Protein AF-A0ABD1URL4-F1 (afdb_monomer_lite)

Foldseek 3Di:
DDDDDDPPPPPPDDDPDDDDPPPDDDPPDPPPDDDPPDPDDDPDDDDDDPPPPPPVVVPPVVVVVVVVVVVVLVVFVVLLVVVLVPDDPVVNVVLVPDDTPVSSVVVVCVVVVVVLVVQLVVLVVCLVPAADDPVDDPVVSVVVNVVSVVSCVVSVHDDDPVRSVVSVVVRYDDD

Secondary structure (DSSP, 8-state):
--PPP-------PPPS-----------------PPP---------------SSTTTHHHHHHHHHHHHHHHHHHHHHHHHHHHHHHS-HHHHHHHTT--SHHHHHHHHHHHHHHHHHHHHHHHHHHHHH----TTS-HHHHHHHHHHHHHHHHHTT----HHHHHHHHHHTSPP-

Radius of gyration: 33.65 Å; chains: 1; bounding box: 67×56×102 Å

Structure (mmCIF, N/CA/C/O backbone):
data_AF-A0ABD1URL4-F1
#
_entry.id   AF-A0ABD1URL4-F1
#
loop_
_atom_site.group_PDB
_atom_site.id
_atom_site.type_symbol
_atom_site.label_atom_id
_atom_site.label_alt_id
_atom_site.label_comp_id
_atom_site.label_asym_id
_atom_site.label_entity_id
_atom_site.label_seq_id
_atom_site.pdbx_PDB_ins_code
_atom_site.Cartn_x
_atom_site.Cartn_y
_atom_site.Cartn_z
_atom_site.occupancy
_atom_site.B_iso_or_equiv
_atom_site.auth_seq_id
_atom_site.auth_comp_id
_atom_site.auth_asym_id
_atom_site.auth_atom_id
_atom_site.pdbx_PDB_model_num
ATOM 1 N N . MET A 1 1 ? -45.016 31.476 12.967 1.00 44.66 1 MET A N 1
ATOM 2 C CA . MET A 1 1 ? -45.401 31.263 11.559 1.00 44.66 1 MET A CA 1
ATOM 3 C C . MET A 1 1 ? -44.751 32.367 10.741 1.00 44.66 1 MET A C 1
ATOM 5 O O . MET A 1 1 ? -45.291 33.458 10.690 1.00 44.66 1 MET A O 1
ATOM 9 N N . ALA A 1 2 ? -43.539 32.111 10.254 1.00 42.69 2 ALA A N 1
ATOM 10 C CA . ALA A 1 2 ? -42.833 32.838 9.197 1.00 42.69 2 ALA A CA 1
ATOM 11 C C . ALA A 1 2 ? -41.512 32.082 9.017 1.00 42.69 2 ALA A C 1
ATOM 13 O O . ALA A 1 2 ? -40.646 32.100 9.885 1.00 42.69 2 ALA A O 1
ATOM 14 N N . THR A 1 3 ? -41.481 31.262 7.979 1.00 42.12 3 THR A N 1
ATOM 15 C CA . THR A 1 3 ? -40.363 30.435 7.538 1.00 42.12 3 THR A CA 1
ATOM 16 C C . THR A 1 3 ? -39.461 31.284 6.652 1.00 42.12 3 THR A C 1
ATOM 18 O O . THR A 1 3 ? -39.917 31.705 5.590 1.00 42.12 3 THR A O 1
ATOM 21 N N . ASP A 1 4 ? -38.209 31.493 7.045 1.00 46.09 4 ASP A N 1
ATOM 22 C CA . ASP A 1 4 ? -37.176 31.973 6.127 1.00 46.09 4 ASP A CA 1
ATOM 23 C C . ASP A 1 4 ? -36.486 30.758 5.482 1.00 46.09 4 ASP A C 1
ATOM 25 O O . ASP A 1 4 ? -36.009 29.877 6.207 1.00 46.09 4 ASP A O 1
ATOM 29 N N . PRO A 1 5 ? -36.438 30.651 4.142 1.00 49.88 5 PRO A N 1
ATOM 30 C CA . PRO A 1 5 ? -35.667 29.616 3.474 1.00 49.88 5 PRO A CA 1
ATOM 31 C C . PRO A 1 5 ? -34.192 30.032 3.413 1.00 49.88 5 PRO A C 1
ATOM 33 O O . PRO A 1 5 ? -33.842 31.083 2.878 1.00 49.88 5 PRO A O 1
ATOM 36 N N . ILE A 1 6 ? -33.316 29.181 3.944 1.00 41.03 6 ILE A N 1
ATOM 37 C CA . ILE A 1 6 ? -31.874 29.267 3.717 1.00 41.03 6 ILE A CA 1
ATOM 38 C C . ILE A 1 6 ? -31.632 28.947 2.238 1.00 41.03 6 ILE A C 1
ATOM 40 O O . ILE A 1 6 ? -31.784 27.806 1.806 1.00 41.03 6 ILE A O 1
ATOM 44 N N . THR A 1 7 ? -31.275 29.963 1.455 1.00 43.19 7 THR A N 1
ATOM 45 C CA . THR A 1 7 ? -30.732 29.791 0.105 1.00 43.19 7 THR A CA 1
ATOM 46 C C . THR A 1 7 ? -29.349 29.159 0.226 1.00 43.19 7 THR A C 1
ATOM 48 O O . THR A 1 7 ? -28.366 29.826 0.546 1.00 43.19 7 THR A O 1
ATOM 51 N N . GLU A 1 8 ? -29.280 27.855 -0.002 1.00 43.75 8 GLU A N 1
ATOM 52 C CA . GLU A 1 8 ? -28.040 27.099 -0.105 1.00 43.75 8 GLU A CA 1
ATOM 53 C C . GLU A 1 8 ? -27.345 27.478 -1.424 1.00 43.75 8 GLU A C 1
ATOM 55 O O . GLU A 1 8 ? -27.736 27.057 -2.514 1.00 43.75 8 GLU A O 1
ATOM 60 N N . VAL A 1 9 ? -26.332 28.344 -1.351 1.00 42.81 9 VAL A N 1
ATOM 61 C CA . VAL A 1 9 ? -25.452 28.617 -2.491 1.00 42.81 9 VAL A CA 1
ATOM 62 C C . VAL A 1 9 ? -24.494 27.436 -2.604 1.00 42.81 9 VAL A C 1
ATOM 64 O O . VAL A 1 9 ? -23.456 27.396 -1.947 1.00 42.81 9 VAL A O 1
ATOM 67 N N . VAL A 1 10 ? -24.852 26.455 -3.432 1.00 41.66 10 VAL A N 1
ATOM 68 C CA . VAL A 1 10 ? -23.934 25.400 -3.874 1.00 41.66 10 VAL A CA 1
ATOM 69 C C . VAL A 1 10 ? -22.807 26.066 -4.663 1.00 41.66 10 VAL A C 1
ATOM 71 O O . VAL A 1 10 ? -22.932 26.365 -5.852 1.00 41.66 10 VAL A O 1
ATOM 74 N N . ALA A 1 11 ? -21.686 26.319 -3.990 1.00 39.12 11 ALA A N 1
ATOM 75 C CA . ALA A 1 11 ? -20.425 26.607 -4.647 1.00 39.12 11 ALA A CA 1
ATOM 76 C C . ALA A 1 11 ? -19.996 25.336 -5.390 1.00 39.12 11 ALA A C 1
ATOM 78 O O . ALA A 1 11 ? -19.437 24.405 -4.814 1.00 39.12 11 ALA A O 1
ATOM 79 N N . THR A 1 12 ? -20.313 25.280 -6.681 1.00 41.09 12 THR A N 1
ATOM 80 C CA . THR A 1 12 ? -19.797 24.245 -7.575 1.00 41.09 12 THR A CA 1
ATOM 81 C C . THR A 1 12 ? -18.296 24.473 -7.698 1.00 41.09 12 THR A C 1
ATOM 83 O O . THR A 1 12 ? -17.859 25.430 -8.333 1.00 41.09 12 THR A O 1
ATOM 86 N N . VAL A 1 13 ? -17.502 23.627 -7.045 1.00 42.53 13 VAL A N 1
ATOM 87 C CA . VAL A 1 13 ? -16.048 23.600 -7.218 1.00 42.53 13 VAL A CA 1
ATOM 88 C C . VAL A 1 13 ? -15.776 23.134 -8.654 1.00 42.53 13 VAL A C 1
ATOM 90 O O . VAL A 1 13 ? -16.181 22.022 -9.001 1.00 42.53 13 VAL A O 1
ATOM 93 N N . PRO A 1 14 ? -15.142 23.940 -9.525 1.00 39.12 14 PRO A N 1
ATOM 94 C CA . PRO A 1 14 ? -14.799 23.475 -10.859 1.00 39.12 14 PRO A CA 1
ATOM 95 C C . PRO A 1 14 ? -13.737 22.377 -10.745 1.00 39.12 14 PRO A C 1
ATOM 97 O O . PRO A 1 14 ? -12.665 22.569 -10.171 1.00 39.12 14 PRO A O 1
ATOM 100 N N . SER A 1 15 ? -14.074 21.203 -11.274 1.00 42.81 15 SER A N 1
ATOM 101 C CA . SER A 1 15 ? -13.187 20.048 -11.387 1.00 42.81 15 SER A CA 1
ATOM 102 C C . SER A 1 15 ? -11.931 20.417 -12.197 1.00 42.81 15 SER A C 1
ATOM 104 O O . SER A 1 15 ? -12.071 21.026 -13.261 1.00 42.81 15 SER A O 1
ATOM 106 N N . PRO A 1 16 ? -10.707 20.061 -11.764 1.00 42.44 16 PRO A N 1
ATOM 107 C CA . PRO A 1 16 ? -9.495 20.303 -12.533 1.00 42.44 16 PRO A CA 1
ATOM 108 C C . PRO A 1 16 ? -9.307 19.162 -13.532 1.00 42.44 16 PRO A C 1
ATOM 110 O O . PRO A 1 16 ? -8.398 18.348 -13.410 1.00 42.44 16 PRO A O 1
ATOM 113 N N . PHE A 1 17 ? -10.195 19.064 -14.514 1.00 43.69 17 PHE A N 1
ATOM 114 C CA . PHE A 1 17 ? -9.985 18.174 -15.643 1.00 43.69 17 PHE A CA 1
ATOM 115 C C . PHE A 1 17 ? -10.351 18.892 -16.934 1.00 43.69 17 PHE A C 1
ATOM 117 O O . PHE A 1 17 ? -11.358 19.586 -17.015 1.00 43.69 17 PHE A O 1
ATOM 124 N N . VAL A 1 18 ? -9.518 18.646 -17.944 1.00 41.44 18 VAL A N 1
ATOM 125 C CA . VAL A 1 18 ? -9.614 19.099 -19.339 1.00 41.44 18 VAL A CA 1
ATOM 126 C C . VAL A 1 18 ? -8.937 20.440 -19.646 1.00 41.44 18 VAL A C 1
ATOM 128 O O . VAL A 1 18 ? -9.564 21.475 -19.834 1.00 41.44 18 VAL A O 1
ATOM 131 N N . ASN A 1 19 ? -7.616 20.377 -19.824 1.00 38.88 19 ASN A N 1
ATOM 132 C CA . ASN A 1 19 ? -7.045 20.642 -21.149 1.00 38.88 19 ASN A CA 1
ATOM 133 C C . ASN A 1 19 ? -5.634 20.051 -21.247 1.00 38.88 19 ASN A C 1
ATOM 135 O O . ASN A 1 19 ? -4.626 20.730 -21.074 1.00 38.88 19 ASN A O 1
ATOM 139 N N . GLN A 1 20 ? -5.564 18.755 -21.540 1.00 38.09 20 GLN A N 1
ATOM 140 C CA . GLN A 1 20 ? -4.409 18.210 -22.237 1.00 38.09 20 GLN A CA 1
ATOM 141 C C . GLN A 1 20 ? -4.843 17.979 -23.673 1.00 38.09 20 GLN A C 1
ATOM 143 O O . GLN A 1 20 ? -5.715 17.159 -23.954 1.00 38.09 20 GLN A O 1
ATOM 148 N N . THR A 1 21 ? -4.250 18.763 -24.564 1.00 42.16 21 THR A N 1
ATOM 149 C CA . THR A 1 21 ? -4.262 18.547 -26.001 1.00 42.16 21 THR A CA 1
ATOM 150 C C . THR A 1 21 ? -3.931 17.084 -26.259 1.00 42.16 21 THR A C 1
ATOM 152 O O . THR A 1 21 ? -2.798 16.649 -26.059 1.00 42.16 21 THR A O 1
ATOM 155 N N . VAL A 1 22 ? -4.935 16.315 -26.676 1.00 41.31 22 VAL A N 1
ATOM 156 C CA . VAL A 1 22 ? -4.729 14.994 -27.257 1.00 41.31 22 VAL A CA 1
ATOM 157 C C . VAL A 1 22 ? -3.865 15.235 -28.486 1.00 41.31 22 VAL A C 1
ATOM 159 O O . VAL A 1 22 ? -4.331 15.794 -29.478 1.00 41.31 22 VAL A O 1
ATOM 162 N N . ALA A 1 23 ? -2.584 14.876 -28.408 1.00 41.62 23 ALA A N 1
ATOM 163 C CA . ALA A 1 23 ? -1.772 14.714 -29.597 1.00 41.62 23 ALA A CA 1
ATOM 164 C C . ALA A 1 23 ? -2.448 13.613 -30.418 1.00 41.62 23 ALA A C 1
ATOM 166 O O . ALA A 1 23 ? -2.386 12.429 -30.090 1.00 41.62 23 ALA A O 1
ATOM 167 N N . GLN A 1 24 ? -3.205 14.047 -31.418 1.00 43.34 24 GLN A N 1
ATOM 168 C CA . GLN A 1 24 ? -3.926 13.198 -32.342 1.00 43.34 24 GLN A CA 1
ATOM 169 C C . GLN A 1 24 ? -2.902 12.272 -33.000 1.00 43.34 24 GLN A C 1
ATOM 171 O O . GLN A 1 24 ? -1.999 12.730 -33.700 1.00 43.34 24 GLN A O 1
ATOM 176 N N . VAL A 1 25 ? -3.016 10.971 -32.744 1.00 44.66 25 VAL A N 1
ATOM 177 C CA . VAL A 1 25 ? -2.255 9.966 -33.486 1.00 44.66 25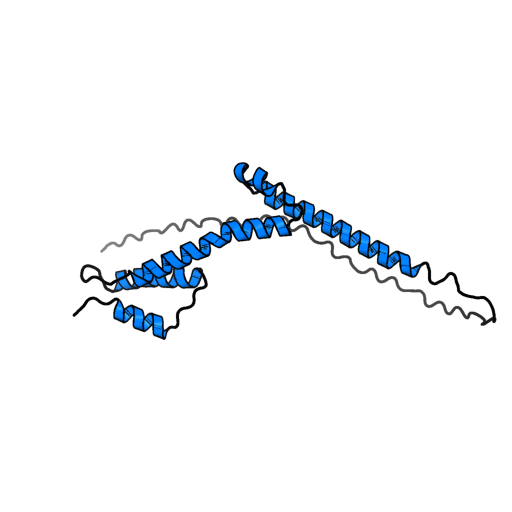 VAL A CA 1
ATOM 178 C C . VAL A 1 25 ? -2.673 10.116 -34.954 1.00 44.66 25 VAL A C 1
ATOM 180 O O . VAL A 1 25 ? -3.877 10.058 -35.227 1.00 44.66 25 VAL A O 1
ATOM 183 N N . PRO A 1 26 ? -1.755 10.351 -35.910 1.00 41.97 26 PRO A N 1
ATOM 184 C CA . PRO A 1 26 ? -2.147 10.422 -37.305 1.00 41.97 26 PRO A CA 1
ATOM 185 C C . PRO A 1 26 ? -2.708 9.061 -37.721 1.00 41.97 26 PRO A C 1
ATOM 187 O O . PRO A 1 26 ? -2.008 8.049 -37.705 1.00 41.97 26 PRO A O 1
ATOM 190 N N . SER A 1 27 ? -3.991 9.038 -38.085 1.00 45.16 27 SER A N 1
ATOM 191 C CA . SER A 1 27 ? -4.577 7.928 -38.825 1.00 45.16 27 SER A CA 1
ATOM 192 C C . SER A 1 27 ? -3.921 7.919 -40.202 1.00 45.16 27 SER A C 1
ATOM 194 O O . SER A 1 27 ? -4.192 8.782 -41.038 1.00 45.16 27 SER A O 1
ATOM 196 N N . PHE A 1 28 ? -3.004 6.981 -40.428 1.00 42.84 28 PHE A N 1
ATOM 197 C CA . PHE A 1 28 ? -2.491 6.725 -41.764 1.00 42.84 28 PHE A CA 1
ATOM 198 C C . PHE A 1 28 ? -3.606 6.053 -42.562 1.00 42.84 28 PHE A C 1
ATOM 200 O O . PHE A 1 28 ? -3.859 4.856 -42.428 1.00 42.84 28 PHE A O 1
ATOM 207 N N . ALA A 1 29 ? -4.297 6.846 -43.380 1.00 40.94 29 ALA A N 1
ATOM 208 C CA . ALA A 1 29 ? -5.127 6.324 -44.447 1.00 40.94 29 ALA A CA 1
ATOM 209 C C . ALA A 1 29 ? -4.252 5.414 -45.322 1.00 40.94 29 ALA A C 1
ATOM 211 O O . ALA A 1 29 ? -3.288 5.867 -45.944 1.00 40.94 29 ALA A O 1
ATOM 212 N N . ALA A 1 30 ? -4.573 4.121 -45.347 1.00 40.81 30 ALA A N 1
ATOM 213 C CA . ALA A 1 30 ? -3.991 3.187 -46.292 1.00 40.81 30 ALA A CA 1
ATOM 214 C C . ALA A 1 30 ? -4.355 3.664 -47.704 1.00 40.81 30 ALA A C 1
ATOM 216 O O . ALA A 1 30 ? -5.492 3.517 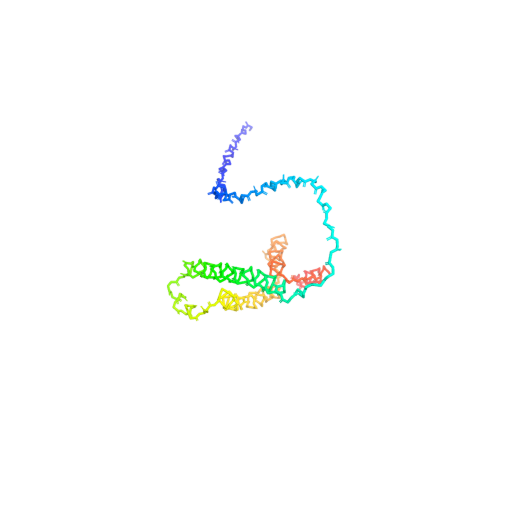-48.153 1.00 40.81 30 ALA A O 1
ATOM 217 N N . THR A 1 31 ? -3.397 4.275 -48.398 1.00 38.31 31 THR A N 1
ATOM 218 C CA . THR A 1 31 ? -3.539 4.547 -49.827 1.00 38.31 31 THR A CA 1
ATOM 219 C C . THR A 1 31 ? -3.488 3.195 -50.526 1.00 38.31 31 THR A C 1
ATOM 221 O O . THR A 1 31 ? -2.435 2.565 -50.596 1.00 38.31 31 THR A O 1
ATOM 224 N N . GLN A 1 32 ? -4.641 2.706 -50.985 1.00 41.12 32 GLN A N 1
ATOM 225 C CA . GLN A 1 32 ? -4.699 1.542 -51.862 1.00 41.12 32 GLN A CA 1
ATOM 226 C C . GLN A 1 32 ? -4.098 1.931 -53.213 1.00 41.12 32 GLN A C 1
ATOM 228 O O . GLN A 1 32 ? -4.763 2.530 -54.057 1.00 41.12 32 GLN A O 1
ATOM 233 N N . THR A 1 33 ? -2.830 1.590 -53.421 1.00 37.84 33 THR A N 1
ATOM 234 C CA . THR A 1 33 ? -2.238 1.575 -54.756 1.00 37.84 33 THR A CA 1
ATOM 235 C C . THR A 1 33 ? -2.796 0.365 -55.494 1.00 37.84 33 THR A C 1
ATOM 237 O O . THR A 1 33 ? -2.437 -0.777 -55.214 1.00 37.84 33 THR A O 1
ATOM 240 N N . VAL A 1 34 ? -3.704 0.620 -56.431 1.00 44.16 34 VAL A N 1
ATOM 241 C CA . VAL A 1 34 ? -4.178 -0.368 -57.401 1.00 44.16 34 VAL A CA 1
ATOM 242 C C . VAL A 1 34 ? -2.985 -0.788 -58.265 1.00 44.16 34 VAL A C 1
ATOM 244 O O . VAL A 1 34 ? -2.408 0.035 -58.974 1.00 44.16 34 VAL A O 1
ATOM 247 N N . ALA A 1 35 ? -2.589 -2.060 -58.194 1.00 44.56 35 ALA A N 1
ATOM 248 C CA . ALA A 1 35 ? -1.590 -2.622 -59.097 1.00 44.56 35 ALA A CA 1
ATOM 249 C C . ALA A 1 35 ? -2.176 -2.717 -60.520 1.00 44.56 35 ALA A C 1
ATOM 251 O O . ALA A 1 35 ? -3.292 -3.222 -60.674 1.00 44.56 35 ALA A O 1
ATOM 252 N N . PRO A 1 36 ? -1.465 -2.285 -61.577 1.00 38.56 36 PRO A N 1
ATOM 253 C CA . PRO A 1 36 ? -1.915 -2.540 -62.934 1.00 38.56 36 PRO A CA 1
ATOM 254 C C . PRO A 1 36 ? -1.771 -4.037 -63.216 1.00 38.56 36 PRO A C 1
ATOM 256 O O . PRO A 1 36 ? -0.673 -4.594 -63.173 1.00 38.56 36 PRO A O 1
ATOM 259 N N . THR A 1 37 ? -2.885 -4.704 -63.510 1.00 46.44 37 THR A N 1
ATOM 260 C CA . THR A 1 37 ? -2.902 -6.081 -64.012 1.00 46.44 37 THR A CA 1
ATOM 261 C C . THR A 1 37 ? -2.386 -6.082 -65.453 1.00 46.44 37 THR A C 1
ATOM 263 O O . THR A 1 37 ? -3.145 -6.127 -66.415 1.00 46.44 37 THR A O 1
ATOM 266 N N . GLY A 1 38 ? -1.070 -5.960 -65.613 1.00 40.19 38 GLY A N 1
ATOM 267 C CA . GLY A 1 38 ? -0.381 -6.192 -66.873 1.00 40.19 38 GLY A CA 1
ATOM 268 C C . GLY A 1 38 ? -0.033 -7.669 -66.979 1.00 40.19 38 GLY A C 1
ATOM 269 O O . GLY A 1 38 ? 0.881 -8.139 -66.309 1.00 40.19 38 GLY A O 1
ATOM 270 N N . HIS A 1 39 ? -0.761 -8.409 -67.812 1.00 43.22 39 HIS A N 1
ATOM 271 C CA . HIS A 1 39 ? -0.368 -9.753 -68.222 1.00 43.22 39 HIS A CA 1
ATOM 272 C C . HIS A 1 39 ? 0.954 -9.649 -69.003 1.00 43.22 39 HIS A C 1
ATOM 274 O O . HIS A 1 39 ? 0.958 -9.322 -70.188 1.00 43.22 39 HIS A O 1
ATOM 280 N N . VAL A 1 40 ? 2.086 -9.898 -68.343 1.00 38.06 40 VAL A N 1
ATOM 281 C CA . VAL A 1 40 ? 3.370 -10.117 -69.018 1.00 38.06 40 VAL A CA 1
ATOM 282 C C . VAL A 1 40 ? 3.582 -11.620 -69.097 1.00 38.06 40 VAL A C 1
ATOM 284 O O . VAL A 1 40 ? 3.936 -12.275 -68.120 1.00 38.06 40 VAL A O 1
ATOM 287 N N . THR A 1 41 ? 3.329 -12.190 -70.271 1.00 38.16 41 THR A N 1
ATOM 288 C CA . THR A 1 41 ? 3.787 -13.539 -70.607 1.00 38.16 41 THR A CA 1
ATOM 289 C C . THR A 1 41 ? 5.311 -13.539 -70.685 1.00 38.16 41 THR A C 1
ATOM 291 O O . THR A 1 41 ? 5.886 -12.959 -71.604 1.00 38.16 41 THR A O 1
ATOM 294 N N . VAL A 1 42 ? 5.959 -14.198 -69.724 1.00 37.28 42 VAL A N 1
ATOM 295 C CA . VAL A 1 42 ? 7.391 -14.517 -69.771 1.00 37.28 42 VAL A CA 1
ATOM 296 C C . VAL A 1 42 ? 7.551 -15.852 -70.510 1.00 37.28 42 VAL A C 1
ATOM 298 O O . VAL A 1 42 ? 6.935 -16.835 -70.092 1.00 37.28 42 VAL A O 1
ATOM 301 N N . PRO A 1 43 ? 8.347 -15.945 -71.591 1.00 41.75 43 PRO A N 1
ATOM 302 C CA . PRO A 1 43 ? 8.702 -17.240 -72.146 1.00 41.75 43 PRO A CA 1
ATOM 303 C C . PRO A 1 43 ? 9.671 -17.930 -71.182 1.00 41.75 43 PRO A C 1
ATOM 305 O O . PRO A 1 43 ? 10.712 -17.382 -70.817 1.00 41.75 43 PRO A O 1
ATOM 308 N N . VAL A 1 44 ? 9.315 -19.140 -70.755 1.00 40.81 44 VAL A N 1
ATOM 309 C CA . VAL A 1 44 ? 10.184 -20.004 -69.954 1.00 40.81 44 VAL A CA 1
ATOM 310 C C . VAL A 1 44 ? 11.367 -20.409 -70.829 1.00 40.81 44 VAL A C 1
ATOM 312 O O . VAL A 1 44 ? 11.219 -21.247 -71.715 1.00 40.81 44 VAL A O 1
ATOM 315 N N . ASN A 1 45 ? 12.538 -19.822 -70.584 1.00 39.78 45 ASN A N 1
ATOM 316 C CA . ASN A 1 45 ? 13.795 -20.348 -71.096 1.00 39.78 45 ASN A CA 1
ATOM 317 C C . ASN A 1 45 ? 14.621 -20.894 -69.930 1.00 39.78 45 ASN A C 1
ATOM 319 O O . ASN A 1 45 ? 14.777 -20.252 -68.892 1.00 39.78 45 ASN A O 1
ATOM 323 N N . HIS A 1 46 ? 15.048 -22.140 -70.095 1.00 44.56 46 HIS A N 1
ATOM 324 C CA . HIS A 1 46 ? 15.798 -22.912 -69.120 1.00 44.56 46 HIS A CA 1
ATOM 325 C C . HIS A 1 46 ? 17.210 -22.343 -68.949 1.00 44.56 46 HIS A C 1
ATOM 327 O O . HIS A 1 46 ? 17.943 -22.213 -69.924 1.00 44.56 46 HIS A O 1
ATOM 333 N N . GLY A 1 47 ? 17.607 -22.140 -67.690 1.00 45.56 47 GLY A N 1
ATOM 334 C CA . GLY A 1 47 ? 19.007 -22.173 -67.275 1.00 45.56 47 GLY A CA 1
ATOM 335 C C . GLY A 1 47 ? 19.636 -20.828 -66.932 1.00 45.56 47 GLY A C 1
ATOM 336 O O . GLY A 1 47 ? 20.449 -20.340 -67.698 1.00 45.56 47 GLY A O 1
ATOM 337 N N . GLU A 1 48 ? 19.365 -20.304 -65.732 1.00 44.09 48 GLU A N 1
ATOM 338 C CA . GLU A 1 48 ? 20.375 -19.585 -64.941 1.00 44.09 48 GLU A CA 1
ATOM 339 C C . GLU A 1 48 ? 19.986 -19.556 -63.447 1.00 44.09 48 GLU A C 1
ATOM 341 O O . GLU A 1 48 ? 18.823 -19.438 -63.067 1.00 44.09 48 GLU A O 1
ATOM 346 N N . LYS A 1 49 ? 20.987 -19.777 -62.595 1.00 49.31 49 LYS A N 1
ATOM 347 C CA . LYS A 1 49 ? 20.927 -20.072 -61.153 1.00 49.31 49 LYS A CA 1
ATOM 348 C C . LYS A 1 49 ? 20.522 -18.838 -60.312 1.00 49.31 49 LYS A C 1
ATOM 350 O O . LYS A 1 49 ? 21.207 -17.821 -60.419 1.00 49.31 49 LYS A O 1
ATOM 355 N N . PRO A 1 50 ? 19.526 -18.891 -59.398 1.00 42.81 50 PRO A N 1
ATOM 356 C CA . PRO A 1 50 ? 19.154 -17.737 -58.580 1.00 42.81 50 PRO A CA 1
ATOM 357 C C . PRO A 1 50 ? 19.881 -17.770 -57.227 1.00 42.81 50 PRO A C 1
ATOM 359 O O . PRO A 1 50 ? 19.271 -17.974 -56.185 1.00 42.81 50 PRO A O 1
ATOM 362 N N . GLU A 1 51 ? 21.199 -17.566 -57.210 1.00 48.84 51 GLU A N 1
ATOM 363 C CA . GLU A 1 51 ? 21.930 -17.420 -55.934 1.00 48.84 51 GLU A CA 1
ATOM 364 C C . GLU A 1 51 ? 21.891 -15.997 -55.356 1.00 48.84 51 GLU A C 1
ATOM 366 O O . GLU A 1 51 ? 22.312 -15.789 -54.225 1.00 48.84 51 GLU A O 1
ATOM 371 N N . LYS A 1 52 ? 21.332 -15.015 -56.075 1.00 46.78 52 LYS A N 1
ATOM 372 C CA . LYS A 1 52 ? 21.290 -13.613 -55.616 1.00 46.78 52 LYS A CA 1
ATOM 373 C C . LYS A 1 52 ? 19.968 -13.155 -54.993 1.00 46.78 52 LYS A C 1
ATOM 375 O O . LYS A 1 52 ? 19.889 -12.029 -54.517 1.00 46.78 52 LYS A O 1
ATOM 380 N N . PHE A 1 53 ? 18.936 -14.000 -54.962 1.00 34.81 53 PHE A N 1
ATOM 381 C CA . PHE A 1 53 ? 17.608 -13.587 -54.479 1.00 34.81 53 PHE A CA 1
ATOM 382 C C . PHE A 1 53 ? 17.417 -13.713 -52.956 1.00 34.81 53 PHE A C 1
ATOM 384 O O . PHE A 1 53 ? 16.516 -13.095 -52.399 1.00 34.81 53 PHE A O 1
ATOM 391 N N . ASN A 1 54 ? 18.291 -14.450 -52.262 1.00 45.47 54 ASN A N 1
ATOM 392 C CA . ASN A 1 54 ? 18.145 -14.725 -50.825 1.00 45.47 54 ASN A CA 1
A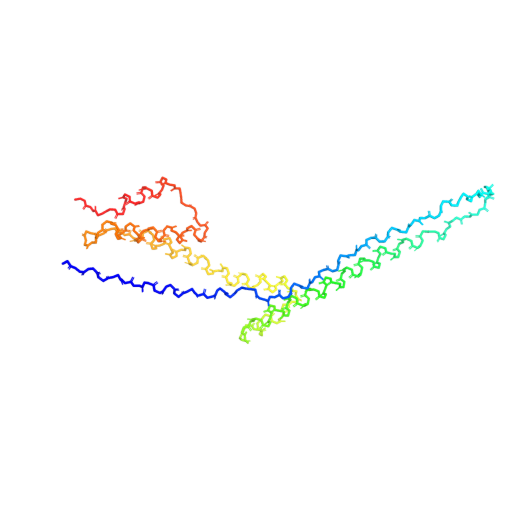TOM 393 C C . ASN A 1 54 ? 18.840 -13.706 -49.904 1.00 45.47 54 ASN A C 1
ATOM 395 O O . ASN A 1 54 ? 18.742 -13.821 -48.684 1.00 45.47 54 ASN A O 1
ATOM 399 N N . GLU A 1 55 ? 19.535 -12.710 -50.455 1.00 46.19 55 GLU A N 1
ATOM 400 C CA . GLU A 1 55 ? 20.278 -11.724 -49.656 1.00 46.19 55 GLU A CA 1
ATOM 401 C C . GLU A 1 55 ? 19.468 -10.442 -49.382 1.00 46.19 55 GLU A C 1
ATOM 403 O O . GLU A 1 55 ? 19.680 -9.782 -48.368 1.00 46.19 55 GLU A O 1
ATOM 408 N N . PHE A 1 56 ? 18.455 -10.143 -50.206 1.00 40.50 56 PHE A N 1
ATOM 409 C CA . PHE A 1 56 ? 17.627 -8.937 -50.062 1.00 40.50 56 PHE A CA 1
ATOM 410 C C . PHE A 1 56 ? 16.572 -9.035 -48.948 1.00 40.50 56 PHE A C 1
ATOM 412 O O . PHE A 1 56 ? 16.375 -8.075 -48.210 1.00 40.50 56 PHE A O 1
ATOM 419 N N . GLN A 1 57 ? 15.948 -10.201 -48.741 1.00 50.78 57 GLN A N 1
ATOM 420 C CA . GLN A 1 57 ? 14.900 -10.345 -47.713 1.00 50.78 57 GLN A CA 1
ATOM 421 C C . GLN A 1 57 ? 15.434 -10.544 -46.285 1.00 50.78 57 GLN A C 1
ATOM 423 O O . GLN A 1 57 ? 14.694 -10.386 -45.316 1.00 50.78 57 GLN A O 1
ATOM 428 N N . LYS A 1 58 ? 16.730 -10.842 -46.117 1.00 42.72 58 LYS A N 1
ATOM 429 C CA . LYS A 1 58 ? 17.358 -10.975 -44.790 1.00 42.72 58 LYS A CA 1
ATOM 430 C C . LYS A 1 58 ? 17.741 -9.618 -44.174 1.00 42.72 58 LYS A C 1
ATOM 432 O O . LYS A 1 58 ? 17.926 -9.532 -42.961 1.00 42.72 58 LYS A O 1
ATOM 437 N N . GLY A 1 59 ? 17.840 -8.565 -44.991 1.00 50.25 59 GLY A N 1
ATOM 438 C CA . GLY A 1 59 ? 18.179 -7.206 -44.555 1.00 50.25 59 GLY A CA 1
ATOM 439 C C . GLY A 1 59 ? 16.998 -6.429 -43.965 1.00 50.25 59 GLY A C 1
ATOM 440 O O . GLY A 1 59 ? 17.157 -5.760 -42.949 1.00 50.25 59 GLY A O 1
ATOM 441 N N . GLU A 1 60 ? 15.800 -6.558 -44.540 1.00 51.97 60 GLU A N 1
ATOM 442 C CA . GLU A 1 60 ? 14.626 -5.749 -44.165 1.00 51.97 60 GLU A CA 1
ATOM 443 C C . GLU A 1 60 ? 14.077 -6.091 -42.771 1.00 51.97 60 GLU A C 1
ATOM 445 O O . GLU A 1 60 ? 13.830 -5.195 -41.962 1.00 51.97 60 GLU A O 1
ATOM 450 N N . GLY A 1 61 ? 13.985 -7.384 -42.435 1.00 59.09 61 GLY A N 1
ATOM 451 C CA . GLY A 1 61 ? 13.588 -7.826 -41.091 1.00 59.09 61 GLY A CA 1
ATOM 452 C C . GLY A 1 61 ? 14.581 -7.411 -39.998 1.00 59.09 61 GLY A C 1
ATOM 453 O O . GLY A 1 61 ? 14.193 -7.201 -38.850 1.00 59.09 61 GLY A O 1
ATOM 454 N N . ASN A 1 62 ? 15.855 -7.228 -40.358 1.00 67.56 62 ASN A N 1
ATOM 455 C CA . ASN A 1 62 ? 16.895 -6.768 -39.442 1.00 67.56 62 ASN A CA 1
ATOM 456 C C . ASN A 1 62 ? 16.806 -5.244 -39.217 1.00 67.56 62 ASN A C 1
ATOM 458 O O . ASN A 1 62 ? 16.943 -4.779 -38.091 1.00 67.56 62 ASN A O 1
ATOM 462 N N . ILE A 1 63 ? 16.488 -4.465 -40.260 1.00 79.19 63 ILE A N 1
ATOM 463 C CA . ILE A 1 63 ? 16.313 -3.003 -40.173 1.00 79.19 63 ILE A CA 1
ATOM 464 C C . ILE A 1 63 ? 15.075 -2.639 -39.341 1.00 79.19 63 ILE A C 1
ATOM 466 O O . ILE A 1 63 ? 15.152 -1.771 -38.470 1.00 79.19 63 ILE A O 1
ATOM 470 N N . GLN A 1 64 ? 13.943 -3.322 -39.551 1.00 84.50 64 GLN A N 1
ATOM 471 C CA . GLN A 1 64 ? 12.720 -3.065 -38.782 1.00 84.50 64 GLN A CA 1
ATOM 472 C C . GLN A 1 64 ? 12.893 -3.417 -37.296 1.00 84.50 64 GLN A C 1
ATOM 474 O O . GLN A 1 64 ? 12.460 -2.659 -36.428 1.00 84.50 64 GLN A O 1
ATOM 479 N N . ALA A 1 65 ? 13.560 -4.534 -36.993 1.00 82.81 65 ALA A N 1
ATOM 480 C CA . ALA A 1 65 ? 13.856 -4.930 -35.618 1.00 82.81 65 ALA A CA 1
ATOM 481 C C . ALA A 1 65 ? 14.796 -3.933 -34.919 1.00 82.81 65 ALA A C 1
ATOM 483 O O . ALA A 1 65 ? 14.557 -3.568 -33.770 1.00 82.81 65 ALA A O 1
ATOM 484 N N . VAL A 1 66 ? 15.829 -3.442 -35.614 1.00 86.31 66 VAL A N 1
ATOM 485 C CA . VAL A 1 66 ? 16.737 -2.410 -35.086 1.00 86.31 66 VAL A CA 1
ATOM 486 C C . VAL A 1 66 ? 15.985 -1.108 -34.806 1.00 86.31 66 VAL A C 1
ATOM 488 O O . VAL A 1 66 ? 16.100 -0.570 -33.705 1.00 86.31 66 VAL A O 1
ATOM 491 N N . SER A 1 67 ? 15.145 -0.654 -35.740 1.00 91.69 67 SER A N 1
ATOM 492 C CA . SER A 1 67 ? 14.323 0.550 -35.562 1.00 91.69 67 SER A CA 1
ATOM 493 C C . SER A 1 67 ? 13.361 0.428 -34.373 1.00 91.69 67 SER A C 1
ATOM 495 O O . SER A 1 67 ? 13.245 1.354 -33.570 1.00 91.69 67 SER A O 1
ATOM 497 N N . ALA A 1 68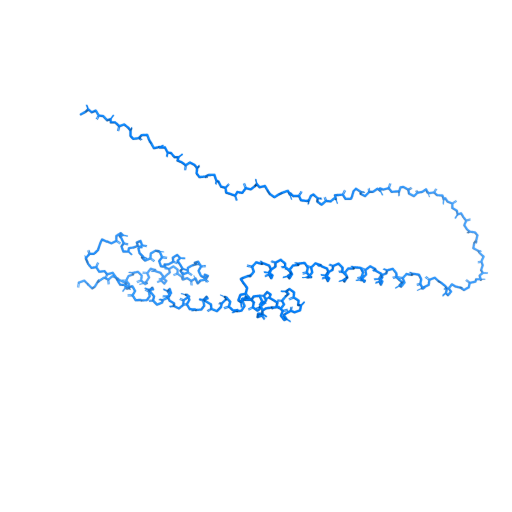 ? 12.725 -0.734 -34.194 1.00 92.31 68 ALA A N 1
ATOM 498 C CA . ALA A 1 68 ? 11.860 -0.991 -33.045 1.00 92.31 68 ALA A CA 1
ATOM 499 C C . ALA A 1 68 ? 12.630 -0.952 -31.711 1.00 92.31 68 ALA A C 1
ATOM 501 O O . ALA A 1 68 ? 12.135 -0.406 -30.723 1.00 92.31 68 ALA A O 1
ATOM 502 N N . VAL A 1 69 ? 13.856 -1.486 -31.673 1.00 93.19 69 VAL A N 1
ATOM 503 C CA . VAL A 1 69 ? 14.723 -1.443 -30.483 1.00 93.19 69 VAL A CA 1
ATOM 504 C C . VAL A 1 69 ? 15.163 -0.014 -30.159 1.00 93.19 69 VAL A C 1
ATOM 506 O O . VAL A 1 69 ? 15.197 0.364 -28.989 1.00 93.19 69 VAL A O 1
ATOM 509 N N . GLU A 1 70 ? 15.495 0.792 -31.164 1.00 94.50 70 GLU A N 1
ATOM 510 C CA . GLU A 1 70 ? 15.851 2.202 -30.978 1.00 94.50 70 GLU A CA 1
ATOM 511 C C . GLU A 1 70 ? 14.668 3.026 -30.467 1.00 94.50 70 GLU A C 1
ATOM 513 O O . GLU A 1 70 ? 14.821 3.777 -29.502 1.00 94.50 70 GLU A O 1
ATOM 518 N N . ALA A 1 71 ? 13.480 2.825 -31.044 1.00 96.12 71 ALA A N 1
ATOM 519 C CA . ALA A 1 71 ? 12.251 3.453 -30.574 1.00 96.12 71 ALA A CA 1
ATOM 520 C C . ALA A 1 71 ? 11.961 3.083 -29.112 1.00 96.12 71 ALA A C 1
ATOM 522 O O . ALA A 1 71 ? 11.696 3.965 -28.296 1.00 96.12 71 ALA A O 1
ATOM 523 N N . TRP A 1 72 ? 12.099 1.802 -28.750 1.00 96.00 72 TRP A N 1
ATOM 524 C CA . TRP A 1 72 ? 11.923 1.352 -27.369 1.00 96.00 72 TRP A CA 1
ATOM 525 C C . TRP A 1 72 ? 12.929 2.000 -26.411 1.00 96.00 72 TRP A C 1
ATOM 527 O O . TRP A 1 72 ? 12.531 2.504 -25.364 1.00 96.00 72 TRP A O 1
ATOM 537 N N . LYS A 1 73 ? 14.218 2.059 -26.775 1.00 96.00 73 LYS A N 1
ATOM 538 C CA . LYS A 1 73 ? 15.252 2.731 -25.965 1.00 96.00 73 LYS A CA 1
ATOM 539 C C . LYS A 1 73 ? 14.959 4.216 -25.783 1.00 96.00 73 LYS A C 1
ATOM 541 O O . LYS A 1 73 ? 15.179 4.754 -24.701 1.00 96.00 73 LYS A O 1
ATOM 546 N N . HIS A 1 74 ? 14.471 4.880 -26.829 1.00 96.62 74 HIS A N 1
ATOM 547 C CA . HIS A 1 74 ? 14.090 6.283 -26.752 1.00 96.62 74 HIS A CA 1
ATOM 548 C C . HIS A 1 74 ? 12.905 6.488 -25.800 1.00 96.62 74 HIS A C 1
ATOM 550 O O . HIS A 1 74 ? 12.963 7.350 -24.925 1.00 96.62 74 HIS A O 1
ATOM 556 N N . SER A 1 75 ? 11.865 5.658 -25.911 1.00 96.50 75 SER A N 1
ATOM 557 C CA . SER A 1 75 ? 10.723 5.690 -24.996 1.00 96.50 75 SER A CA 1
ATOM 558 C C . SER A 1 75 ? 11.116 5.377 -23.550 1.00 96.50 75 SER A C 1
ATOM 560 O O . SER A 1 75 ? 10.658 6.072 -22.646 1.00 96.50 75 SER A O 1
ATOM 562 N N . ASP A 1 76 ? 11.986 4.388 -23.322 1.00 96.50 76 ASP A N 1
ATOM 563 C CA . ASP A 1 76 ? 12.506 4.058 -21.990 1.00 96.50 76 ASP A CA 1
ATOM 564 C C . ASP A 1 76 ? 13.289 5.239 -21.400 1.00 96.50 76 ASP A C 1
ATOM 566 O O . ASP A 1 76 ? 13.044 5.653 -20.269 1.00 96.50 76 ASP A O 1
ATOM 570 N N . PHE A 1 77 ? 14.158 5.872 -22.190 1.00 95.94 77 PHE A N 1
ATOM 571 C CA . PHE A 1 77 ? 14.870 7.069 -21.755 1.00 95.94 77 PHE A CA 1
ATOM 572 C C . PHE A 1 77 ? 13.909 8.201 -21.366 1.00 95.94 77 PHE A C 1
ATOM 574 O O . PHE A 1 77 ? 14.076 8.808 -20.306 1.00 95.94 77 PHE A O 1
ATOM 581 N N . LEU A 1 78 ? 12.902 8.494 -22.194 1.00 96.50 78 LEU A N 1
ATOM 582 C CA . LEU A 1 78 ? 11.930 9.550 -21.907 1.00 96.50 78 LEU A CA 1
ATOM 583 C C . LEU A 1 78 ? 11.128 9.247 -20.641 1.00 96.50 78 LEU A C 1
ATOM 585 O O . LEU A 1 78 ? 11.044 10.099 -19.758 1.00 96.50 78 LEU A O 1
ATOM 589 N N . CYS A 1 79 ? 10.584 8.035 -20.520 1.00 96.88 79 CYS A N 1
ATOM 590 C CA . CYS A 1 79 ? 9.791 7.630 -19.363 1.00 96.88 79 CYS A CA 1
ATOM 591 C C . CYS A 1 79 ? 10.597 7.748 -18.065 1.00 96.88 79 CYS A C 1
ATOM 593 O O . CYS A 1 79 ? 10.152 8.391 -17.112 1.00 96.88 79 CYS A O 1
ATOM 595 N N . ARG A 1 80 ? 11.834 7.238 -18.065 1.00 96.38 80 ARG A N 1
ATOM 596 C CA . ARG A 1 80 ? 12.760 7.386 -16.943 1.00 96.38 80 ARG A CA 1
ATOM 597 C C . ARG A 1 80 ? 12.988 8.852 -16.577 1.00 96.38 80 ARG A C 1
ATOM 599 O O . ARG A 1 80 ? 12.934 9.188 -15.398 1.00 96.38 80 ARG A O 1
ATOM 606 N N . ASN A 1 81 ? 13.220 9.733 -17.552 1.00 95.81 81 ASN A N 1
ATOM 607 C CA . ASN A 1 81 ? 13.413 11.161 -17.281 1.00 95.81 81 ASN A CA 1
ATOM 608 C C . ASN A 1 81 ? 12.164 11.815 -16.681 1.00 95.81 81 ASN A C 1
ATOM 610 O O . ASN A 1 81 ? 12.291 12.594 -15.741 1.00 95.81 81 ASN A O 1
ATOM 614 N N . TYR A 1 82 ? 10.966 11.493 -17.173 1.00 95.94 82 TYR A N 1
ATOM 615 C CA . TYR A 1 82 ? 9.726 12.017 -16.596 1.00 95.94 82 TYR A CA 1
ATOM 616 C C . TYR A 1 82 ? 9.567 11.620 -15.130 1.00 95.94 82 TYR A C 1
ATOM 618 O O . TYR A 1 82 ? 9.300 12.482 -14.294 1.00 95.94 82 TYR A O 1
ATOM 626 N N . VAL A 1 83 ? 9.795 10.344 -14.808 1.00 94.94 83 VAL A N 1
ATOM 627 C CA . VAL A 1 83 ? 9.742 9.870 -13.421 1.00 94.94 83 VAL A CA 1
ATOM 628 C C . VAL A 1 83 ? 10.797 10.586 -12.577 1.00 94.94 83 VAL A C 1
ATOM 630 O O . VAL A 1 83 ? 10.454 11.150 -11.545 1.00 94.94 83 VAL A O 1
ATOM 633 N N . MET A 1 84 ? 12.053 10.645 -13.028 1.00 94.25 84 MET A N 1
ATOM 634 C CA . MET A 1 84 ? 13.140 11.303 -12.293 1.00 94.25 84 MET A CA 1
ATOM 635 C C . MET A 1 84 ? 12.869 12.791 -12.028 1.00 94.25 84 MET A C 1
ATOM 637 O O . MET A 1 84 ? 13.145 13.257 -10.929 1.00 94.25 84 MET A O 1
ATOM 641 N N . ASN A 1 85 ? 12.282 13.516 -12.986 1.00 94.06 85 ASN A N 1
ATOM 642 C CA . ASN A 1 85 ? 11.921 14.932 -12.826 1.00 94.06 85 ASN A CA 1
ATOM 643 C C . ASN A 1 85 ? 10.774 15.171 -11.834 1.00 94.06 85 ASN A C 1
ATOM 645 O O . ASN A 1 85 ? 10.613 16.285 -11.346 1.00 94.06 85 ASN A O 1
ATOM 649 N N . SER A 1 86 ? 9.962 14.152 -11.546 1.00 92.56 86 SER A N 1
ATOM 650 C CA . SER A 1 86 ? 8.903 14.237 -10.532 1.00 92.56 86 SER A CA 1
ATOM 651 C C . SER A 1 86 ? 9.401 13.966 -9.106 1.00 92.56 86 SER A C 1
ATOM 653 O O . SER A 1 86 ? 8.667 14.192 -8.144 1.00 92.56 86 SER A O 1
ATOM 655 N N . LEU A 1 87 ? 10.636 13.471 -8.952 1.00 93.06 87 LEU A N 1
ATOM 656 C CA . LEU A 1 87 ? 11.223 13.174 -7.649 1.00 93.06 87 LEU A CA 1
ATOM 657 C C . LEU A 1 87 ? 11.794 14.439 -7.001 1.00 93.06 87 LEU A C 1
ATOM 659 O O . LEU A 1 87 ? 12.350 15.303 -7.670 1.00 93.06 87 LEU A O 1
ATOM 663 N N . ALA A 1 88 ? 11.736 14.499 -5.671 1.00 92.25 88 ALA A N 1
ATOM 664 C CA . ALA A 1 88 ? 12.486 15.493 -4.912 1.00 92.25 88 ALA A CA 1
ATOM 665 C C . ALA A 1 88 ? 14.006 15.267 -5.049 1.00 92.25 88 ALA A C 1
ATOM 667 O O . ALA A 1 88 ? 14.461 14.123 -5.153 1.00 92.25 88 ALA A O 1
ATOM 668 N N . ASP A 1 89 ? 14.795 16.340 -4.943 1.00 92.38 89 ASP A N 1
ATOM 669 C CA . ASP A 1 89 ? 16.262 16.314 -5.090 1.00 92.38 89 ASP A CA 1
ATOM 670 C C . ASP A 1 89 ? 16.951 15.261 -4.207 1.00 92.38 89 ASP A C 1
ATOM 672 O O . ASP A 1 89 ? 17.907 14.599 -4.619 1.00 92.38 89 ASP A O 1
ATOM 676 N N . SER A 1 90 ? 16.430 15.051 -2.994 1.00 92.19 90 SER A N 1
ATOM 677 C CA . SER A 1 90 ? 16.942 14.058 -2.043 1.00 92.19 90 SER A CA 1
ATOM 678 C C . SER A 1 90 ? 16.822 12.614 -2.544 1.00 92.19 90 SER A C 1
ATOM 680 O O . SER A 1 90 ? 17.626 11.759 -2.171 1.00 92.19 90 SER A O 1
ATOM 682 N N . LEU A 1 91 ? 15.837 12.330 -3.398 1.00 90.69 91 LEU A N 1
ATOM 683 C CA . LEU A 1 91 ? 15.607 11.019 -4.001 1.00 90.69 91 LEU A CA 1
ATOM 684 C C . LEU A 1 91 ? 16.286 10.905 -5.367 1.00 90.69 91 LEU A C 1
ATOM 686 O O . LEU A 1 91 ? 16.741 9.818 -5.722 1.00 90.69 91 LEU A O 1
ATOM 690 N N . TYR A 1 92 ? 16.416 12.011 -6.103 1.00 92.69 92 TYR A N 1
ATOM 691 C CA . TYR A 1 92 ? 17.028 12.030 -7.431 1.00 92.69 92 TYR A CA 1
ATOM 692 C C . TYR A 1 92 ? 18.417 11.378 -7.429 1.00 92.69 92 TYR A C 1
ATOM 694 O O . TYR A 1 92 ? 18.671 10.450 -8.196 1.00 92.69 92 TYR A O 1
ATOM 702 N N . ASN A 1 93 ? 19.303 11.782 -6.514 1.00 90.69 93 ASN A N 1
ATOM 703 C CA . ASN A 1 93 ? 20.663 11.235 -6.455 1.00 90.69 93 ASN A CA 1
ATOM 704 C C . ASN A 1 93 ? 20.682 9.722 -6.204 1.00 90.69 93 ASN A C 1
ATOM 706 O O . ASN A 1 93 ? 21.465 9.007 -6.827 1.00 90.69 93 ASN A O 1
ATOM 710 N N . VAL A 1 94 ? 19.781 9.227 -5.354 1.00 91.69 94 VAL A N 1
ATOM 711 C CA . VAL A 1 94 ? 19.670 7.800 -5.020 1.00 91.69 94 VAL A CA 1
ATOM 712 C C . VAL A 1 94 ? 19.245 6.983 -6.242 1.00 91.69 94 VAL A C 1
ATOM 714 O O . VAL A 1 94 ? 19.830 5.940 -6.532 1.00 91.69 94 VAL A O 1
ATOM 717 N N . TYR A 1 95 ? 18.253 7.474 -6.985 1.00 93.25 95 TYR A N 1
ATOM 718 C CA . TYR A 1 95 ? 17.651 6.751 -8.105 1.00 93.25 95 TYR A CA 1
ATOM 719 C C . TYR A 1 95 ? 18.329 7.003 -9.460 1.00 93.25 95 TYR A C 1
ATOM 721 O O . TYR A 1 95 ? 18.122 6.236 -10.400 1.00 93.25 95 TYR A O 1
ATOM 729 N N . SER A 1 96 ? 19.203 8.010 -9.556 1.00 91.00 96 SER A N 1
ATOM 730 C CA . SER A 1 96 ? 19.931 8.373 -10.783 1.00 91.00 96 SER A CA 1
ATOM 731 C C . SER A 1 96 ? 20.798 7.245 -11.358 1.00 91.00 96 SER A C 1
ATOM 733 O O . SER A 1 96 ? 21.076 7.229 -12.557 1.00 91.00 96 SER A O 1
ATOM 735 N N . THR A 1 97 ? 21.194 6.282 -10.523 1.00 91.81 97 THR A N 1
ATOM 736 C CA . THR A 1 97 ? 22.034 5.133 -10.892 1.00 91.81 97 THR A CA 1
ATOM 737 C C . THR A 1 97 ? 21.280 4.030 -11.645 1.00 91.81 97 THR A C 1
ATOM 739 O O . THR A 1 97 ? 21.914 3.221 -12.325 1.00 91.81 97 THR A O 1
ATOM 742 N N . MET A 1 98 ? 19.942 4.010 -11.575 1.00 93.38 98 MET A N 1
ATOM 743 C CA . MET A 1 98 ? 19.097 3.033 -12.273 1.00 93.38 98 MET A CA 1
ATOM 744 C C . MET A 1 98 ? 19.136 3.296 -13.777 1.00 93.38 98 MET A C 1
ATOM 746 O O . MET A 1 98 ? 18.978 4.446 -14.195 1.00 93.38 98 MET A O 1
ATOM 750 N N . LYS A 1 99 ? 19.352 2.265 -14.601 1.00 93.06 99 LYS A N 1
ATOM 751 C CA . LYS A 1 99 ? 19.605 2.443 -16.043 1.00 93.06 99 LYS A CA 1
ATOM 752 C C . LYS A 1 99 ? 18.340 2.373 -16.879 1.00 93.06 99 LYS A C 1
ATOM 754 O O . LYS A 1 99 ? 18.279 3.020 -17.918 1.00 93.06 99 LYS A O 1
ATOM 759 N N . THR A 1 100 ? 17.350 1.619 -16.417 1.00 94.25 100 THR A N 1
ATOM 760 C CA . THR A 1 100 ? 16.081 1.416 -17.124 1.00 94.25 100 THR A CA 1
ATOM 761 C C . THR A 1 100 ? 14.912 1.997 -16.339 1.00 94.25 100 THR A C 1
ATOM 763 O O . THR A 1 100 ? 14.967 2.104 -15.109 1.00 94.25 100 THR A O 1
ATOM 766 N N . THR A 1 101 ? 13.822 2.338 -17.030 1.00 95.81 101 THR A N 1
ATOM 767 C CA . THR A 1 101 ? 12.571 2.745 -16.363 1.00 95.81 101 THR A CA 1
ATOM 768 C C . THR A 1 101 ? 12.050 1.634 -15.463 1.00 95.81 101 THR A C 1
ATOM 770 O O . THR A 1 101 ? 11.551 1.901 -14.375 1.00 95.81 101 THR A O 1
ATOM 773 N N . LYS A 1 102 ? 12.195 0.377 -15.896 1.00 94.94 102 LYS A N 1
ATOM 774 C CA . LYS A 1 102 ? 11.747 -0.793 -15.141 1.00 94.94 102 LYS A CA 1
ATOM 775 C C . LYS A 1 102 ? 12.430 -0.884 -13.775 1.00 94.94 102 LYS A C 1
ATOM 777 O O . LYS A 1 102 ? 11.738 -0.966 -12.769 1.00 94.94 102 LYS A O 1
ATOM 782 N N . GLU A 1 103 ? 13.761 -0.828 -13.734 1.00 95.62 103 GLU A N 1
ATOM 783 C CA . GLU A 1 103 ? 14.526 -0.876 -12.476 1.00 95.62 103 GLU A CA 1
ATOM 784 C C . GLU A 1 103 ? 14.161 0.286 -11.544 1.00 95.62 103 GLU A C 1
ATOM 786 O O . GLU A 1 103 ? 13.994 0.095 -10.337 1.00 95.62 103 GLU A O 1
ATOM 791 N N . LEU A 1 104 ? 14.005 1.488 -12.113 1.00 95.81 104 LEU A N 1
ATOM 792 C CA . LEU A 1 104 ? 13.566 2.670 -11.378 1.00 95.81 104 LEU A CA 1
ATOM 793 C C . LEU A 1 104 ? 12.187 2.441 -10.751 1.00 95.81 104 LEU A C 1
ATOM 795 O O . LEU A 1 104 ? 12.029 2.603 -9.540 1.00 95.81 104 LEU A O 1
ATOM 799 N N . TRP A 1 105 ? 11.213 2.023 -11.560 1.00 94.56 105 TRP A N 1
ATOM 800 C CA . TRP A 1 105 ? 9.848 1.771 -11.119 1.00 94.56 105 TRP A CA 1
ATOM 801 C C . TRP A 1 105 ? 9.782 0.670 -10.062 1.00 94.56 105 TRP A C 1
ATOM 803 O O . TRP A 1 105 ? 9.200 0.890 -9.011 1.00 94.56 105 TRP A O 1
ATOM 813 N N . GLU A 1 106 ? 10.438 -0.473 -10.267 1.00 93.25 106 GLU A N 1
ATOM 814 C CA . GLU A 1 106 ? 10.469 -1.571 -9.291 1.00 93.25 106 GLU A CA 1
ATOM 815 C C . GLU A 1 106 ? 11.128 -1.158 -7.969 1.00 93.25 106 GLU A C 1
ATOM 817 O O . GLU A 1 106 ? 10.731 -1.613 -6.894 1.00 93.25 106 GLU A O 1
ATOM 822 N N . SER A 1 107 ? 12.147 -0.295 -8.015 1.00 92.12 107 SER A N 1
ATOM 823 C CA . SER A 1 107 ? 12.795 0.196 -6.802 1.00 92.12 107 SER A CA 1
ATOM 824 C C . SER A 1 107 ? 11.970 1.245 -6.060 1.00 92.12 107 SER A C 1
ATOM 826 O O . SER A 1 107 ? 12.059 1.307 -4.830 1.00 92.12 107 SER A O 1
ATOM 828 N N . LEU A 1 108 ? 11.210 2.075 -6.775 1.00 90.94 108 LEU A N 1
ATOM 829 C CA . LEU A 1 108 ? 10.234 2.987 -6.180 1.00 90.94 108 LEU A CA 1
ATOM 830 C C . LEU A 1 108 ? 9.079 2.183 -5.579 1.00 90.94 108 LEU A C 1
ATOM 832 O O . LEU A 1 108 ? 8.818 2.294 -4.385 1.00 90.94 108 LEU A O 1
ATOM 836 N N . ASP A 1 109 ? 8.482 1.295 -6.370 1.00 88.38 109 ASP A N 1
ATOM 837 C CA . ASP A 1 109 ? 7.402 0.400 -5.969 1.00 88.38 109 ASP A CA 1
ATOM 838 C C . ASP A 1 109 ? 7.788 -0.382 -4.715 1.00 88.38 109 ASP A C 1
ATOM 840 O O . ASP A 1 109 ? 7.072 -0.315 -3.735 1.00 88.38 109 ASP A O 1
ATOM 844 N N . ARG A 1 110 ? 8.967 -1.010 -4.645 1.00 86.50 110 ARG A N 1
ATOM 845 C CA . ARG A 1 110 ? 9.411 -1.731 -3.436 1.00 86.50 110 ARG A CA 1
ATOM 846 C C . ARG A 1 110 ? 9.551 -0.834 -2.201 1.00 86.50 110 ARG A C 1
ATOM 848 O O . ARG A 1 110 ? 9.162 -1.239 -1.105 1.00 86.50 110 ARG A O 1
ATOM 855 N N . LYS A 1 111 ? 10.135 0.360 -2.350 1.00 84.88 111 LYS A N 1
ATOM 856 C CA . LYS A 1 111 ? 10.354 1.278 -1.221 1.00 84.88 111 LYS A CA 1
ATOM 857 C C . LYS A 1 111 ? 9.026 1.767 -0.646 1.00 84.88 111 LYS A C 1
ATOM 859 O O . LYS A 1 111 ? 8.881 1.801 0.570 1.00 84.88 111 LYS A O 1
ATOM 864 N N . TYR A 1 112 ? 8.078 2.099 -1.515 1.00 77.50 112 TYR A N 1
ATOM 865 C CA . TYR A 1 112 ? 6.802 2.692 -1.120 1.00 77.50 112 TYR A CA 1
ATOM 866 C C . TYR A 1 112 ? 5.674 1.660 -0.941 1.00 77.50 112 TYR A C 1
ATOM 868 O O . TYR A 1 112 ? 4.748 1.908 -0.183 1.00 77.50 112 TYR A O 1
ATOM 876 N N . LYS A 1 113 ? 5.788 0.441 -1.488 1.00 74.88 113 LYS A N 1
ATOM 877 C CA . LYS A 1 113 ? 4.891 -0.687 -1.162 1.00 74.88 113 LYS A CA 1
ATOM 878 C C . LYS A 1 113 ? 5.101 -1.251 0.233 1.00 74.88 113 LYS A C 1
ATOM 880 O O . LYS A 1 113 ? 4.236 -1.964 0.714 1.00 74.88 113 LYS A O 1
ATOM 885 N N . THR A 1 114 ? 6.229 -0.995 0.895 1.00 59.38 114 THR A N 1
ATOM 886 C CA . THR A 1 114 ? 6.451 -1.549 2.246 1.00 59.38 114 THR A CA 1
ATOM 887 C C . THR A 1 114 ? 5.566 -0.857 3.299 1.00 59.38 114 THR A C 1
ATOM 889 O O . THR A 1 114 ? 5.307 -1.424 4.360 1.00 59.38 114 THR A O 1
ATOM 892 N N . GLU A 1 115 ? 5.039 0.330 2.984 1.00 58.16 115 GLU A N 1
ATOM 893 C CA . GLU A 1 115 ? 4.088 1.067 3.824 1.00 58.16 115 GLU A CA 1
ATOM 894 C C . GLU A 1 115 ? 2.732 0.340 3.950 1.00 58.16 115 GLU A C 1
ATOM 896 O O . GLU A 1 115 ? 2.106 0.386 5.006 1.00 58.16 115 GLU A O 1
ATOM 901 N N . ASP A 1 116 ? 2.355 -0.455 2.943 1.00 61.25 116 ASP A N 1
ATOM 902 C CA . ASP A 1 116 ? 1.132 -1.272 2.904 1.00 61.25 116 ASP A CA 1
ATOM 903 C C . ASP A 1 116 ? 1.095 -2.328 4.025 1.00 61.25 116 ASP A C 1
ATOM 905 O O . ASP A 1 116 ? 0.080 -2.508 4.692 1.00 61.25 116 ASP A O 1
ATOM 909 N N . ALA A 1 117 ? 2.220 -2.987 4.331 1.00 65.44 117 ALA A N 1
ATOM 910 C CA . ALA A 1 117 ? 2.254 -3.996 5.396 1.00 65.44 117 ALA A CA 1
ATOM 911 C C . ALA A 1 117 ? 2.071 -3.377 6.797 1.00 65.44 117 ALA A C 1
ATOM 913 O O . ALA A 1 117 ? 1.437 -3.976 7.672 1.00 65.44 117 ALA A O 1
ATOM 914 N N . GLY A 1 118 ? 2.615 -2.174 7.013 1.00 78.81 118 GLY A N 1
ATOM 915 C CA . GLY A 1 118 ? 2.437 -1.408 8.247 1.00 78.81 118 GLY A CA 1
ATOM 916 C C . GLY A 1 118 ? 1.015 -0.868 8.387 1.00 78.81 118 GLY A C 1
ATOM 917 O O . GLY A 1 118 ? 0.406 -1.041 9.444 1.00 78.81 118 GLY A O 1
ATOM 918 N N . ALA A 1 119 ? 0.470 -0.292 7.312 1.00 83.88 119 ALA A N 1
ATOM 919 C CA . ALA A 1 119 ? -0.899 0.213 7.248 1.00 83.88 119 ALA A CA 1
ATOM 920 C C . ALA A 1 119 ? -1.923 -0.903 7.493 1.00 83.88 119 ALA A C 1
ATOM 922 O O . ALA A 1 119 ? -2.759 -0.789 8.391 1.00 83.88 119 ALA A O 1
ATOM 923 N N . LYS A 1 120 ? -1.783 -2.044 6.808 1.00 88.94 120 LYS A N 1
ATOM 924 C CA . LYS A 1 120 ? -2.622 -3.235 7.015 1.00 88.94 120 LYS A CA 1
ATOM 925 C C . LYS A 1 120 ? -2.591 -3.718 8.455 1.00 88.94 120 LYS A C 1
ATOM 927 O O . LYS A 1 120 ? -3.642 -3.915 9.062 1.00 88.94 120 LYS A O 1
ATOM 932 N N . LYS A 1 121 ? -1.396 -3.869 9.039 1.00 89.94 121 LYS A N 1
ATOM 933 C CA . LYS A 1 121 ? -1.250 -4.276 10.445 1.00 89.94 121 LYS A CA 1
ATOM 934 C C . LYS A 1 121 ? -1.902 -3.270 11.394 1.00 89.94 121 LYS A C 1
ATOM 936 O O . LYS A 1 121 ? -2.532 -3.682 12.364 1.00 89.94 121 LYS A O 1
ATOM 941 N N . PHE A 1 122 ? -1.751 -1.975 11.130 1.00 91.75 122 PHE A N 1
ATOM 942 C CA . PHE A 1 122 ? -2.338 -0.920 11.947 1.00 91.75 122 PHE A CA 1
ATOM 943 C C . PHE A 1 122 ? -3.870 -0.941 11.895 1.00 91.75 122 PHE A C 1
ATOM 945 O O . PHE A 1 122 ? -4.512 -0.938 12.943 1.00 91.75 122 PHE A O 1
ATOM 952 N N . ILE A 1 123 ? -4.457 -1.038 10.700 1.00 94.12 123 ILE A N 1
ATOM 953 C CA . ILE A 1 123 ? -5.911 -1.099 10.512 1.00 94.12 123 ILE A CA 1
ATOM 954 C C . ILE A 1 123 ? -6.487 -2.358 11.172 1.00 94.12 123 ILE A C 1
ATOM 956 O O . ILE A 1 123 ? -7.477 -2.265 11.898 1.00 94.12 123 ILE A O 1
ATOM 960 N N . VAL A 1 124 ? -5.843 -3.518 10.990 1.00 93.19 124 VAL A N 1
ATOM 961 C CA . VAL A 1 124 ? -6.239 -4.769 11.660 1.00 93.19 124 VAL A CA 1
ATOM 962 C C . VAL A 1 124 ? -6.138 -4.632 13.179 1.00 93.19 124 VAL A C 1
ATOM 964 O O . VAL A 1 124 ? -7.066 -5.025 13.878 1.00 93.19 124 VAL A O 1
ATOM 967 N N . GLY A 1 125 ? -5.061 -4.038 13.700 1.00 94.19 125 GLY A N 1
ATOM 968 C CA . GLY A 1 125 ? -4.914 -3.766 15.133 1.00 94.19 125 GLY A CA 1
ATOM 969 C C . GLY A 1 125 ? -6.052 -2.897 15.665 1.00 94.19 125 GLY A C 1
ATOM 970 O O . GLY A 1 125 ? -6.748 -3.292 16.592 1.00 94.19 125 GLY A O 1
ATOM 971 N N . ARG A 1 126 ? -6.339 -1.776 14.998 1.00 95.19 126 ARG A N 1
ATOM 972 C CA . ARG A 1 126 ? -7.437 -0.870 15.360 1.00 95.19 126 ARG A CA 1
ATOM 973 C C . ARG A 1 126 ? -8.805 -1.560 15.319 1.00 95.19 126 ARG A C 1
ATOM 975 O O . ARG A 1 126 ? -9.635 -1.308 16.185 1.00 95.19 126 ARG A O 1
ATOM 982 N N . PHE A 1 127 ? -9.038 -2.450 14.354 1.00 95.44 127 PHE A N 1
ATOM 983 C CA . PHE A 1 127 ? -10.249 -3.272 14.295 1.00 95.44 127 PHE A CA 1
ATOM 984 C C . PHE A 1 127 ? -10.354 -4.254 15.470 1.00 95.44 127 PHE A C 1
ATOM 986 O O . PHE A 1 127 ? -11.416 -4.389 16.082 1.00 95.44 127 PHE A O 1
ATOM 993 N N . LEU A 1 128 ? -9.263 -4.948 15.803 1.00 93.94 128 LEU A N 1
ATOM 994 C CA . LEU A 1 128 ? -9.217 -5.909 16.909 1.00 93.94 128 LEU A CA 1
ATOM 995 C C . LEU A 1 128 ? -9.353 -5.222 18.275 1.00 93.94 128 LEU A C 1
ATOM 997 O O . LEU A 1 128 ? -10.087 -5.727 19.125 1.00 93.94 128 LEU A O 1
ATOM 1001 N N . ASP A 1 129 ? -8.751 -4.049 18.440 1.00 94.56 129 ASP A N 1
ATOM 1002 C CA . ASP A 1 129 ? -8.762 -3.275 19.683 1.00 94.56 129 ASP A CA 1
ATOM 1003 C C . ASP A 1 129 ? -10.053 -2.473 19.882 1.00 94.56 129 ASP A C 1
ATOM 1005 O O . ASP A 1 129 ? -10.388 -2.116 21.013 1.00 94.56 129 ASP A O 1
ATOM 1009 N N . TYR A 1 130 ? -10.813 -2.204 18.811 1.00 95.25 130 TYR A N 1
ATOM 1010 C CA . TYR A 1 130 ? -12.122 -1.564 18.930 1.00 95.25 130 TYR A CA 1
ATOM 1011 C C . TYR A 1 130 ? -13.007 -2.373 19.885 1.00 95.25 130 TYR A C 1
ATOM 1013 O O . TYR A 1 130 ? -13.034 -3.604 19.822 1.00 95.25 130 TYR A O 1
ATOM 1021 N N . LYS A 1 131 ? -13.746 -1.692 20.756 1.00 93.44 131 LYS A N 1
ATOM 1022 C CA . LYS A 1 131 ? -14.795 -2.250 21.616 1.00 93.44 131 LYS A CA 1
ATOM 1023 C C . LYS A 1 131 ? -15.847 -1.164 21.796 1.00 93.44 131 LYS A C 1
ATOM 1025 O O . LYS A 1 131 ? -15.504 0.014 21.902 1.00 93.44 131 LYS A O 1
ATOM 1030 N N . MET A 1 132 ? -17.113 -1.560 21.800 1.00 93.50 132 MET A N 1
ATOM 1031 C CA . MET A 1 132 ? -18.195 -0.634 22.081 1.00 93.50 132 MET A CA 1
ATOM 1032 C C . MET A 1 132 ? -18.249 -0.329 23.579 1.00 93.50 132 MET A C 1
ATOM 1034 O O . MET A 1 132 ? -17.930 -1.167 24.421 1.00 93.50 132 MET A O 1
ATOM 1038 N N . VAL A 1 133 ? -18.642 0.896 23.896 1.00 92.69 133 VAL A N 1
ATOM 1039 C CA . VAL A 1 133 ? -18.757 1.443 25.242 1.00 92.69 133 VAL A CA 1
ATOM 1040 C C . VAL A 1 133 ? -20.164 1.992 25.452 1.00 92.69 133 VAL A C 1
ATOM 1042 O O . VAL A 1 133 ? -20.748 2.598 24.550 1.00 92.69 133 VAL A O 1
ATOM 1045 N N . ASP A 1 134 ? -20.693 1.833 26.663 1.00 91.94 134 ASP A N 1
ATOM 1046 C CA . ASP A 1 134 ? -22.057 2.267 27.014 1.00 91.94 134 ASP A CA 1
ATOM 1047 C C . ASP A 1 134 ? -22.237 3.791 26.997 1.00 91.94 134 ASP A C 1
ATOM 1049 O O . ASP A 1 134 ? -23.351 4.305 26.937 1.00 91.94 134 ASP A O 1
ATOM 1053 N N . SER A 1 135 ? -21.133 4.541 27.035 1.00 93.88 135 SER A N 1
ATOM 1054 C CA . SER A 1 135 ? -21.138 6.006 27.040 1.00 93.88 135 SER A CA 1
ATOM 1055 C C . SER A 1 135 ? -21.450 6.638 25.678 1.00 93.88 135 SER A C 1
ATOM 1057 O O . SER A 1 135 ? -21.659 7.850 25.607 1.00 93.88 135 SER A O 1
ATOM 1059 N N . LYS A 1 136 ? -21.476 5.852 24.594 1.00 93.00 136 LYS A N 1
ATOM 1060 C CA . LYS A 1 136 ? -21.734 6.320 23.226 1.00 93.00 136 LYS A CA 1
ATOM 1061 C C . LYS A 1 136 ? -23.006 5.693 22.661 1.00 93.00 136 LYS A C 1
ATOM 1063 O O . LYS A 1 136 ? -23.366 4.564 22.975 1.00 93.00 136 LYS A O 1
ATOM 1068 N N . THR A 1 137 ? -23.664 6.397 21.742 1.00 93.56 137 THR A N 1
ATOM 1069 C CA . THR A 1 137 ? -24.818 5.836 21.027 1.00 93.56 137 THR A CA 1
ATOM 1070 C C . THR A 1 137 ? -24.387 4.688 20.114 1.00 93.56 137 THR A C 1
ATOM 1072 O O . THR A 1 137 ? -23.315 4.732 19.512 1.00 93.56 137 THR A O 1
ATOM 1075 N N . VAL A 1 138 ? -25.241 3.672 19.965 1.00 90.31 138 VAL A N 1
ATOM 1076 C CA . VAL A 1 138 ? -24.975 2.523 19.077 1.00 90.31 138 VAL A CA 1
ATOM 1077 C C . VAL A 1 138 ? -24.705 2.979 17.641 1.00 90.31 138 VAL A C 1
ATOM 1079 O O . VAL A 1 138 ? -23.789 2.480 17.001 1.00 90.31 138 VAL A O 1
ATOM 1082 N N . ILE A 1 139 ? -25.446 3.976 17.147 1.00 92.44 139 ILE A N 1
ATOM 1083 C CA . ILE A 1 139 ? -25.296 4.491 15.777 1.00 92.44 139 ILE A CA 1
ATOM 1084 C C . ILE A 1 139 ? -23.894 5.069 15.545 1.00 92.44 139 ILE A C 1
ATOM 1086 O O . ILE A 1 139 ? -23.257 4.723 14.555 1.00 92.44 139 ILE A O 1
ATOM 1090 N N . SER A 1 140 ? -23.400 5.906 16.464 1.00 94.44 140 SER A N 1
ATOM 1091 C CA . SER A 1 140 ? -22.059 6.500 16.356 1.00 94.44 140 SER A CA 1
ATOM 1092 C C . SER A 1 140 ? -20.975 5.418 16.336 1.00 94.44 140 SER A C 1
ATOM 1094 O O . SER A 1 140 ? -20.068 5.436 15.508 1.00 94.44 140 SER A O 1
ATOM 1096 N N . GLN A 1 141 ? -21.129 4.400 17.180 1.00 93.69 141 GLN A N 1
ATOM 1097 C CA . GLN A 1 141 ? -20.171 3.300 17.272 1.00 93.69 141 GLN A CA 1
ATOM 1098 C C . GLN A 1 141 ? -20.190 2.384 16.041 1.00 93.69 141 GLN A C 1
ATOM 1100 O O . GLN A 1 141 ? -19.147 1.943 15.564 1.00 93.69 141 GLN A O 1
ATOM 1105 N N . VAL A 1 142 ? -21.370 2.131 15.471 1.00 91.81 142 VAL A N 1
ATOM 1106 C CA . VAL A 1 142 ? -21.494 1.397 14.204 1.00 91.81 142 VAL A CA 1
ATOM 1107 C C . VAL A 1 142 ? -20.824 2.165 13.063 1.00 91.81 142 VAL A C 1
ATOM 1109 O O . VAL A 1 142 ? -20.142 1.547 12.250 1.00 91.81 142 VAL A O 1
ATOM 1112 N N . GLN A 1 143 ? -20.953 3.495 13.016 1.00 94.50 143 GLN A N 1
ATOM 1113 C CA . GLN A 1 143 ? -20.263 4.323 12.020 1.00 94.50 143 GLN A CA 1
ATOM 1114 C C . GLN A 1 143 ? -18.738 4.254 12.178 1.00 94.50 143 GLN A C 1
ATOM 1116 O O . GLN A 1 143 ? -18.036 4.058 11.188 1.00 94.50 143 GLN A O 1
ATOM 1121 N N . GLU A 1 144 ? -18.221 4.348 13.408 1.00 94.69 144 GLU A N 1
ATOM 1122 C CA . GLU A 1 144 ? -16.788 4.176 13.694 1.00 94.69 144 GLU A CA 1
ATOM 1123 C C . GLU A 1 144 ? -16.279 2.811 13.191 1.00 94.69 144 GLU A C 1
ATOM 1125 O O . GLU A 1 144 ? -15.257 2.741 12.507 1.00 94.69 144 GLU A O 1
ATOM 1130 N N . LEU A 1 145 ? -17.018 1.728 13.454 1.00 93.25 145 LEU A N 1
ATOM 1131 C CA . LEU A 1 145 ? -16.656 0.386 12.992 1.00 93.25 145 LEU A CA 1
ATOM 1132 C C . LEU A 1 145 ? -16.745 0.239 11.462 1.00 93.25 145 LEU A C 1
ATOM 1134 O O . LEU A 1 145 ? -15.880 -0.395 10.856 1.00 93.25 145 LEU A O 1
ATOM 1138 N N . GLN A 1 146 ? -17.755 0.838 10.825 1.00 93.06 146 GLN A N 1
ATOM 1139 C CA . GLN A 1 146 ? -17.904 0.847 9.365 1.00 93.06 146 GLN A CA 1
ATOM 1140 C C . GLN A 1 146 ? -16.734 1.544 8.671 1.00 93.06 146 GLN A C 1
ATOM 1142 O O . GLN A 1 146 ? -16.265 1.054 7.646 1.00 93.06 146 GLN A O 1
ATOM 1147 N N . VAL A 1 147 ? -16.230 2.646 9.235 1.00 95.81 147 VAL A N 1
ATOM 1148 C CA . VAL A 1 147 ? -15.030 3.322 8.720 1.00 95.81 147 VAL A CA 1
ATOM 1149 C C . VAL A 1 147 ? -13.831 2.374 8.752 1.00 95.81 147 VAL A C 1
ATOM 1151 O O . VAL A 1 147 ? -13.131 2.241 7.750 1.00 95.81 147 VAL A O 1
ATOM 1154 N N . ILE A 1 148 ? -13.633 1.645 9.855 1.00 95.19 148 ILE A N 1
ATOM 1155 C CA . ILE A 1 148 ? -12.540 0.670 9.967 1.00 95.19 148 ILE A CA 1
ATOM 1156 C C . ILE A 1 148 ? -12.691 -0.451 8.927 1.00 95.19 148 ILE A C 1
ATOM 1158 O O . ILE A 1 148 ? -11.726 -0.793 8.249 1.00 95.19 148 ILE A O 1
ATOM 1162 N N . LEU A 1 149 ? -13.896 -1.001 8.754 1.00 93.56 149 LEU A N 1
ATOM 1163 C CA . LEU A 1 149 ? -14.169 -2.035 7.748 1.00 93.56 149 LEU A CA 1
ATOM 1164 C C . LEU A 1 149 ? -13.943 -1.535 6.313 1.00 93.56 149 LEU A C 1
ATOM 1166 O O . LEU A 1 149 ? -13.445 -2.282 5.471 1.00 93.56 149 LEU A O 1
ATOM 1170 N N . HIS A 1 150 ? -14.280 -0.276 6.031 1.00 93.50 150 HIS A N 1
ATOM 1171 C CA . HIS A 1 1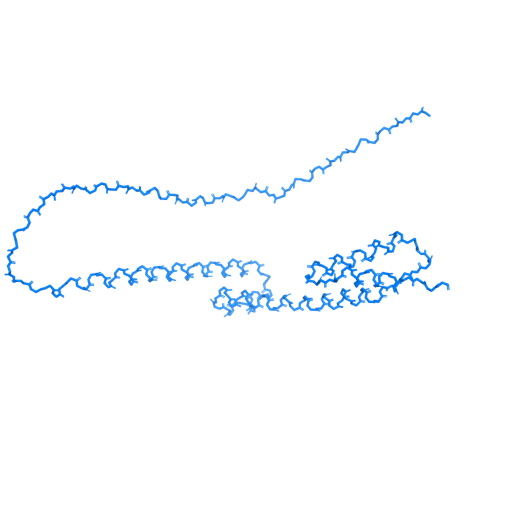50 ? -14.040 0.323 4.724 1.00 93.50 150 HIS A CA 1
ATOM 1172 C C . HIS A 1 150 ? -12.544 0.483 4.441 1.00 93.50 150 HIS A C 1
ATOM 1174 O O . HIS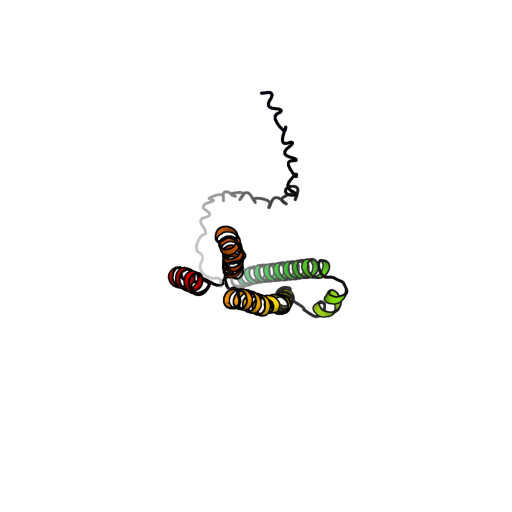 A 1 150 ? -12.098 0.153 3.345 1.00 93.50 150 HIS A O 1
ATOM 1180 N N . GLU A 1 151 ? -11.759 0.912 5.432 1.00 93.38 151 GLU A N 1
ATOM 1181 C CA . GLU A 1 151 ? -10.298 0.967 5.315 1.00 93.38 151 GLU A CA 1
ATOM 1182 C C . GLU A 1 151 ? -9.691 -0.427 5.084 1.00 93.38 151 GLU A C 1
ATOM 1184 O O . GLU A 1 151 ? -8.815 -0.578 4.238 1.00 93.38 151 GLU A O 1
ATOM 1189 N N . ILE A 1 152 ? -10.203 -1.472 5.751 1.00 92.69 152 ILE A N 1
ATOM 1190 C CA . ILE A 1 152 ? -9.777 -2.862 5.506 1.00 92.69 152 ILE A CA 1
ATOM 1191 C C . ILE A 1 152 ? -9.978 -3.243 4.034 1.00 92.69 152 ILE A C 1
ATOM 1193 O O . ILE A 1 152 ? -9.071 -3.783 3.398 1.00 92.69 152 ILE A O 1
ATOM 1197 N N . HIS A 1 153 ? -11.150 -2.927 3.482 1.00 90.50 153 HIS A N 1
ATOM 1198 C CA . HIS A 1 153 ? -11.465 -3.215 2.087 1.00 90.50 153 HIS A CA 1
ATOM 1199 C C . HIS A 1 153 ? -10.631 -2.374 1.106 1.00 90.50 153 HIS A C 1
ATOM 1201 O O . HIS A 1 153 ? -10.208 -2.886 0.070 1.00 90.50 153 HIS A O 1
ATOM 1207 N N . ALA A 1 154 ? -10.363 -1.104 1.426 1.00 90.12 154 ALA A N 1
ATOM 1208 C CA . ALA A 1 154 ? -9.545 -0.209 0.605 1.00 90.12 154 ALA A CA 1
ATOM 1209 C C . ALA A 1 154 ? -8.090 -0.692 0.476 1.00 90.12 154 ALA A C 1
ATOM 1211 O O . ALA A 1 154 ? -7.516 -0.617 -0.607 1.00 90.12 154 ALA A O 1
ATOM 1212 N N . GLU A 1 155 ? -7.535 -1.280 1.538 1.00 88.88 155 GLU A N 1
ATOM 1213 C CA . GLU A 1 155 ? -6.216 -1.934 1.531 1.00 88.88 155 GLU A CA 1
ATOM 1214 C C . GLU A 1 155 ? -6.217 -3.311 0.825 1.00 88.88 155 GLU A C 1
ATOM 1216 O O . GLU A 1 155 ? -5.211 -4.027 0.795 1.00 88.88 155 GLU A O 1
ATOM 1221 N N . GLY A 1 156 ? -7.353 -3.733 0.263 1.00 87.00 156 GLY A N 1
ATOM 1222 C CA . GLY A 1 156 ? -7.496 -5.006 -0.443 1.00 87.00 156 GLY A CA 1
ATOM 1223 C C . GLY A 1 156 ? -7.591 -6.228 0.474 1.00 87.00 156 GLY A C 1
ATOM 1224 O O . GLY A 1 156 ? -7.409 -7.356 0.013 1.00 87.00 156 GLY A O 1
ATOM 1225 N N . MET A 1 157 ? -7.870 -6.037 1.768 1.00 91.25 157 MET A N 1
ATOM 1226 C CA . MET A 1 157 ? -8.181 -7.130 2.688 1.00 91.25 157 MET A CA 1
ATOM 1227 C C . MET A 1 157 ? -9.681 -7.446 2.613 1.00 91.25 157 MET A C 1
ATOM 1229 O O . MET A 1 157 ? -10.524 -6.557 2.701 1.00 91.25 157 MET A O 1
ATOM 1233 N N . VAL A 1 158 ? -10.035 -8.724 2.468 1.00 88.12 158 VAL A N 1
ATOM 1234 C CA . VAL A 1 158 ? -11.436 -9.162 2.361 1.00 88.12 158 VAL A CA 1
ATOM 1235 C C . VAL A 1 158 ? -11.844 -9.896 3.634 1.00 88.12 158 VAL A C 1
ATOM 1237 O O . VAL A 1 158 ? -11.235 -10.899 4.002 1.00 88.12 158 VAL A O 1
ATOM 1240 N N . LEU A 1 159 ? -12.899 -9.414 4.293 1.00 90.50 159 LEU A N 1
ATOM 1241 C CA . LEU A 1 159 ? -13.527 -10.083 5.431 1.00 90.50 159 LEU A CA 1
ATOM 1242 C C . LEU A 1 159 ? -14.851 -10.702 4.997 1.00 90.50 159 LEU A C 1
ATOM 1244 O O . LEU A 1 159 ? -15.695 -10.020 4.418 1.00 90.50 159 LEU A O 1
ATOM 1248 N N . SER A 1 160 ? -15.059 -11.977 5.322 1.00 93.06 160 SER A N 1
ATOM 1249 C CA . SER A 1 160 ? -16.352 -12.624 5.078 1.00 93.06 160 SER A CA 1
ATOM 1250 C C . SER A 1 160 ? -17.474 -11.927 5.855 1.00 93.06 160 SER A C 1
ATOM 1252 O O . SER A 1 160 ? -17.259 -11.480 6.982 1.00 93.06 160 SER A O 1
ATOM 1254 N N . GLU A 1 161 ? -18.681 -11.870 5.289 1.00 90.38 161 GLU A N 1
ATOM 1255 C CA . GLU A 1 161 ? -19.853 -11.286 5.965 1.00 90.38 161 GLU A CA 1
ATOM 1256 C C . GLU A 1 161 ? -20.107 -11.938 7.331 1.00 90.38 161 GLU A C 1
ATOM 1258 O O . GLU A 1 161 ? -20.368 -11.252 8.316 1.00 90.38 161 GLU A O 1
ATOM 1263 N N . ILE A 1 162 ? -19.935 -13.261 7.414 1.00 94.62 162 ILE A N 1
ATOM 1264 C CA . ILE A 1 162 ? -20.079 -14.026 8.660 1.00 94.62 162 ILE A CA 1
ATOM 1265 C C . ILE A 1 162 ? -19.085 -13.530 9.718 1.00 94.62 162 ILE A C 1
ATOM 1267 O O . ILE A 1 162 ? -19.464 -13.326 10.870 1.00 94.62 162 ILE A O 1
ATOM 1271 N N . PHE A 1 163 ? -17.827 -13.290 9.333 1.00 93.38 163 PHE A N 1
ATOM 1272 C CA . PHE A 1 163 ? -16.820 -12.741 10.240 1.00 93.38 163 PHE A CA 1
ATOM 1273 C C . PHE A 1 163 ? -17.165 -11.315 10.681 1.00 93.38 163 PHE A C 1
ATOM 1275 O O . PHE A 1 163 ? -17.014 -10.997 11.855 1.00 93.38 163 PHE A O 1
ATOM 1282 N N . GLN A 1 164 ? -17.661 -10.467 9.775 1.00 92.06 164 GLN A N 1
ATOM 1283 C CA . GLN A 1 164 ? -18.048 -9.092 10.109 1.00 92.06 164 GLN A CA 1
ATOM 1284 C C . GLN A 1 164 ? -19.191 -9.057 11.135 1.00 92.06 164 GLN A C 1
ATOM 1286 O O . GLN A 1 164 ? -19.112 -8.320 12.118 1.00 92.06 164 GLN A O 1
ATOM 1291 N N . VAL A 1 165 ? -20.220 -9.892 10.948 1.00 91.81 165 VAL A N 1
ATOM 1292 C CA . VAL A 1 165 ? -21.344 -10.009 11.891 1.00 91.81 165 VAL A CA 1
ATOM 1293 C C . VAL A 1 165 ? -20.872 -10.553 13.240 1.00 91.81 165 VAL A C 1
ATOM 1295 O O . VAL A 1 165 ? -21.196 -9.974 14.276 1.00 91.81 165 VAL A O 1
ATOM 1298 N N . ALA A 1 166 ? -20.080 -11.630 13.241 1.00 92.69 166 ALA A N 1
ATOM 1299 C CA . ALA A 1 166 ? -19.547 -12.220 14.468 1.00 92.69 166 ALA A CA 1
ATOM 1300 C C . ALA A 1 166 ? -18.672 -11.227 15.245 1.00 92.69 166 ALA A C 1
ATOM 1302 O O . ALA A 1 166 ? -18.848 -11.066 16.452 1.00 92.69 166 ALA A O 1
ATOM 1303 N N . ALA A 1 167 ? -17.787 -10.512 14.545 1.00 91.06 167 ALA A N 1
ATOM 1304 C CA . ALA A 1 167 ? -16.965 -9.476 15.142 1.00 91.06 167 ALA A CA 1
ATOM 1305 C C . ALA A 1 167 ? -17.840 -8.385 15.759 1.00 91.06 167 ALA A C 1
ATOM 1307 O O . ALA A 1 167 ? -17.655 -8.074 16.923 1.00 91.06 167 ALA A O 1
ATOM 1308 N N . MET A 1 168 ? -18.838 -7.854 15.045 1.00 89.00 168 MET A N 1
ATOM 1309 C CA . MET A 1 168 ? -19.718 -6.805 15.574 1.00 89.00 168 MET A CA 1
ATOM 1310 C C . MET A 1 168 ? -20.424 -7.218 16.877 1.00 89.00 168 MET A C 1
ATOM 1312 O O . MET A 1 168 ? -20.505 -6.409 17.798 1.00 89.00 168 MET A O 1
ATOM 1316 N N . ILE A 1 169 ? -20.867 -8.475 16.989 1.00 91.00 169 ILE A N 1
ATOM 1317 C CA . ILE A 1 169 ? -21.447 -9.020 18.229 1.00 91.00 169 ILE A CA 1
ATOM 1318 C C . ILE A 1 169 ? -20.398 -9.064 19.352 1.00 91.00 169 ILE A C 1
ATOM 1320 O O . ILE A 1 169 ? -20.682 -8.658 20.474 1.00 91.00 169 ILE A O 1
ATOM 1324 N N . GLU A 1 170 ? -19.169 -9.495 19.060 1.00 92.81 170 GLU A N 1
ATOM 1325 C CA . GLU A 1 170 ? -18.061 -9.565 20.029 1.00 92.81 170 GLU A CA 1
ATOM 1326 C C . GLU A 1 170 ? -17.561 -8.183 20.504 1.00 92.81 170 GLU A C 1
ATOM 1328 O O . GLU A 1 170 ? -16.811 -8.065 21.481 1.00 92.81 170 GLU A O 1
ATOM 1333 N N . LYS A 1 171 ? -17.927 -7.113 19.792 1.00 91.12 171 LYS A N 1
ATOM 1334 C CA . LYS A 1 171 ? -17.600 -5.733 20.168 1.00 91.12 171 LYS A CA 1
ATOM 1335 C C . LYS A 1 171 ? -18.588 -5.146 21.167 1.00 91.12 171 LYS A C 1
ATOM 1337 O O . LYS A 1 171 ? -18.254 -4.111 21.732 1.00 91.12 171 LYS A O 1
ATOM 1342 N N . LEU A 1 172 ? -19.752 -5.764 21.379 1.00 89.94 172 LEU A N 1
ATOM 1343 C CA . LEU A 1 172 ? -20.772 -5.256 22.294 1.00 89.94 172 LEU A CA 1
ATOM 1344 C C . LEU A 1 172 ? -20.268 -5.236 23.749 1.00 89.94 172 LEU A C 1
ATOM 1346 O O . LEU A 1 172 ? -19.504 -6.123 24.145 1.00 89.94 172 LEU A O 1
ATOM 1350 N N . PRO A 1 173 ? -20.686 -4.241 24.549 1.00 86.56 173 PRO A N 1
ATOM 1351 C CA . PRO A 1 173 ? -20.389 -4.219 25.973 1.00 86.56 173 PRO A CA 1
ATOM 1352 C C . PRO A 1 173 ? -21.055 -5.414 26.683 1.00 86.56 173 PRO A C 1
ATOM 1354 O O . PRO A 1 173 ? -22.084 -5.917 26.216 1.00 86.56 173 PRO A O 1
ATOM 1357 N N . PRO A 1 174 ? -20.466 -5.908 27.789 1.00 82.94 174 PRO A N 1
ATOM 1358 C CA . PRO A 1 174 ? -21.087 -6.946 28.602 1.00 82.94 174 PRO A CA 1
ATOM 1359 C C . PRO A 1 174 ? -22.434 -6.461 29.154 1.00 82.94 174 PRO A C 1
ATOM 1361 O O . PRO A 1 174 ? -22.567 -5.300 29.537 1.00 82.94 174 PRO A O 1
ATOM 1364 N N . ALA A 1 175 ? -23.413 -7.366 29.161 1.00 72.81 175 ALA A N 1
ATOM 1365 C CA . ALA A 1 175 ? -24.767 -7.115 29.654 1.00 72.81 175 ALA A CA 1
ATOM 1366 C C . ALA A 1 175 ? -24.843 -7.022 31.185 1.00 72.81 175 ALA A C 1
ATOM 1368 O O . ALA A 1 175 ? -24.030 -7.697 31.863 1.00 72.81 175 ALA A O 1
#

Organism: NCBI:txid126358

Sequence (175 aa):
MATDPITEVVATVPSPFVNQTVAQVPSFAATQTVAPTGHVTVPVNHGEKPEKFNEFQKGEGNIQAVSAVEAWKHSDFLCRNYVMNSLADSLYNVYSTMKTTKELWESLDRKYKTEDAGAKKFIVGRFLDYKMVDSKTVISQVQELQVILHEIHAEGMVLSEIFQVAAMIEKLPPA

pLDDT: mean 73.92, std 23.5, range [34.81, 96.88]

InterPro domains:
  IPR061502 Copia/RE1/RE2-like, N-terminal domain [PF14223] (48-174)